Protein AF-A0A3R8T1Y7-F1 (afdb_monomer_lite)

pLDDT: mean 90.85, std 11.17, range [41.44, 97.69]

Structure (mmCIF, N/CA/C/O backbone):
data_AF-A0A3R8T1Y7-F1
#
_entry.id   AF-A0A3R8T1Y7-F1
#
loop_
_atom_site.group_PDB
_atom_site.id
_atom_site.type_symbol
_atom_site.label_atom_id
_atom_site.label_alt_id
_atom_site.label_comp_id
_atom_site.label_asym_id
_atom_site.label_entity_id
_atom_site.label_seq_id
_atom_site.pdbx_PDB_ins_code
_atom_site.Cartn_x
_atom_site.Cartn_y
_atom_site.Cartn_z
_atom_site.occupancy
_atom_site.B_iso_or_equiv
_atom_site.auth_seq_id
_atom_site.auth_comp_id
_atom_site.auth_asym_id
_atom_site.auth_atom_id
_atom_site.pdbx_PDB_model_num
ATOM 1 N N . MET A 1 1 ? -9.353 -14.660 -5.851 1.00 41.44 1 MET A N 1
ATOM 2 C CA . MET A 1 1 ? -10.486 -15.599 -5.738 1.00 41.44 1 MET A CA 1
ATOM 3 C C . MET A 1 1 ? -10.935 -15.568 -4.294 1.00 41.44 1 MET A C 1
ATOM 5 O O . MET A 1 1 ? -10.083 -15.734 -3.429 1.00 41.44 1 MET A O 1
ATOM 9 N N . SER A 1 2 ? -12.209 -15.278 -4.019 1.00 48.75 2 SER A N 1
ATOM 10 C CA . SER A 1 2 ? -12.765 -15.604 -2.703 1.00 48.75 2 SER A CA 1
ATOM 11 C C . SER A 1 2 ? -12.699 -17.128 -2.509 1.00 48.75 2 SER A C 1
ATOM 13 O O . SER A 1 2 ? -12.650 -17.857 -3.504 1.00 48.75 2 SER A O 1
ATOM 15 N N . PRO A 1 3 ? -12.744 -17.637 -1.268 1.00 52.09 3 PRO A N 1
ATOM 16 C CA . PRO A 1 3 ? -12.854 -19.076 -1.003 1.00 52.09 3 PRO A CA 1
ATOM 17 C C . PRO A 1 3 ? -14.044 -19.747 -1.718 1.00 52.09 3 PRO A C 1
ATOM 19 O O . PRO A 1 3 ? -14.055 -20.956 -1.898 1.00 52.09 3 PRO A O 1
ATOM 22 N N . THR A 1 4 ? -15.026 -18.952 -2.159 1.00 64.06 4 THR A N 1
ATOM 23 C CA . THR A 1 4 ? -16.225 -19.380 -2.891 1.00 64.06 4 THR A CA 1
ATOM 24 C C . THR A 1 4 ? -16.076 -19.397 -4.418 1.00 64.06 4 THR A C 1
ATOM 26 O O . THR A 1 4 ? -17.037 -19.705 -5.109 1.00 64.06 4 THR A O 1
ATOM 29 N N . GLY A 1 5 ? -14.916 -19.035 -4.979 1.00 61.50 5 GLY A N 1
ATOM 30 C CA . GLY A 1 5 ? -14.698 -19.007 -6.433 1.00 61.50 5 GLY A CA 1
ATOM 31 C C . GLY A 1 5 ? -15.325 -17.811 -7.167 1.00 61.50 5 GLY A C 1
ATOM 32 O O . GLY A 1 5 ? -14.987 -17.567 -8.324 1.00 61.50 5 GLY A O 1
ATOM 33 N N . ASN A 1 6 ? -16.154 -17.003 -6.499 1.00 76.94 6 ASN A N 1
ATOM 34 C CA . ASN A 1 6 ? -16.740 -15.808 -7.099 1.00 76.94 6 ASN A CA 1
ATOM 35 C C . ASN A 1 6 ? -15.671 -14.723 -7.296 1.00 76.94 6 ASN A C 1
ATOM 37 O O . ASN A 1 6 ? -14.994 -14.277 -6.360 1.00 76.94 6 ASN A O 1
ATOM 41 N N . ARG A 1 7 ? -15.498 -14.295 -8.549 1.00 81.94 7 ARG A N 1
ATOM 42 C CA . ARG A 1 7 ? -14.750 -13.079 -8.862 1.00 81.94 7 ARG A CA 1
ATOM 43 C C . ARG A 1 7 ? -15.532 -11.904 -8.279 1.00 81.94 7 ARG A C 1
ATOM 45 O O . ARG A 1 7 ? -16.717 -11.777 -8.548 1.00 81.94 7 ARG A O 1
ATOM 52 N N . ARG A 1 8 ? -14.850 -11.077 -7.493 1.00 87.06 8 ARG A N 1
ATOM 53 C CA . ARG A 1 8 ? -15.383 -9.820 -6.967 1.00 87.06 8 ARG A CA 1
ATOM 54 C C . ARG A 1 8 ? -14.519 -8.680 -7.449 1.00 87.06 8 ARG A C 1
ATOM 56 O O . ARG A 1 8 ? -13.288 -8.823 -7.483 1.00 87.06 8 ARG A O 1
ATOM 63 N N . GLU A 1 9 ? -15.158 -7.591 -7.827 1.00 91.81 9 GLU A N 1
ATOM 64 C CA . GLU A 1 9 ? -14.471 -6.364 -8.187 1.00 91.81 9 GLU A CA 1
ATOM 65 C C . GLU A 1 9 ? -14.328 -5.477 -6.952 1.00 91.81 9 GLU A C 1
ATOM 67 O O . GLU A 1 9 ? -15.093 -5.568 -5.991 1.00 91.81 9 GLU A O 1
ATOM 72 N N . PHE A 1 10 ? -13.273 -4.669 -6.933 1.00 94.81 10 PHE A N 1
ATOM 73 C CA . PHE A 1 10 ? -13.009 -3.759 -5.830 1.00 94.81 10 PHE A CA 1
ATOM 74 C C . PHE A 1 10 ? -12.388 -2.469 -6.343 1.00 94.81 10 PHE A C 1
ATOM 76 O O . PHE A 1 10 ? -11.660 -2.459 -7.338 1.00 94.81 10 PHE A O 1
ATOM 83 N N . THR A 1 11 ? -12.601 -1.405 -5.581 1.00 97.06 11 THR A N 1
ATOM 84 C CA . THR A 1 11 ? -11.953 -0.108 -5.765 1.00 97.06 11 THR A CA 1
ATOM 85 C C . THR A 1 11 ? -11.074 0.189 -4.557 1.00 97.06 11 THR A C 1
ATOM 87 O O . THR A 1 11 ? -11.462 -0.056 -3.413 1.00 97.06 11 THR A O 1
ATOM 90 N N . ILE A 1 12 ? -9.874 0.720 -4.798 1.00 96.69 12 ILE A N 1
ATOM 91 C CA . ILE A 1 12 ? -9.007 1.239 -3.734 1.00 96.69 12 ILE A CA 1
ATOM 92 C C . ILE A 1 12 ? -9.541 2.623 -3.359 1.00 96.69 12 ILE A C 1
ATOM 94 O O . ILE A 1 12 ? -9.428 3.556 -4.148 1.00 96.69 12 ILE A O 1
ATOM 98 N N . VAL A 1 13 ? -10.153 2.750 -2.181 1.00 96.94 13 VAL A N 1
ATOM 99 C CA . VAL A 1 13 ? -10.762 4.017 -1.731 1.00 96.94 13 VAL A CA 1
ATOM 100 C C . VAL A 1 13 ? -9.793 4.888 -0.939 1.00 96.94 13 VAL A C 1
ATOM 102 O O . VAL A 1 13 ? -9.923 6.107 -0.943 1.00 96.94 13 VAL A O 1
ATOM 105 N N . ARG A 1 14 ? -8.818 4.273 -0.263 1.00 96.81 14 ARG A N 1
ATOM 106 C CA . ARG A 1 14 ? -7.701 4.957 0.398 1.00 96.81 14 ARG A CA 1
ATOM 107 C C . ARG A 1 14 ? -6.447 4.097 0.307 1.00 96.81 14 ARG A C 1
ATOM 109 O O . ARG A 1 14 ? -6.537 2.867 0.293 1.00 96.81 14 ARG A O 1
ATOM 116 N N . GLU A 1 15 ? -5.292 4.745 0.263 1.00 97.69 15 GLU A N 1
ATOM 117 C CA . GLU A 1 15 ? -3.984 4.099 0.221 1.00 97.69 15 GLU A CA 1
ATOM 118 C C . GLU A 1 15 ? -2.996 4.908 1.063 1.00 97.69 15 GLU A C 1
ATOM 120 O O . GLU A 1 15 ? -2.907 6.123 0.913 1.00 97.69 15 GLU A O 1
ATOM 125 N N . ALA A 1 16 ? -2.283 4.222 1.950 1.00 97.56 16 ALA A N 1
ATOM 126 C CA . ALA A 1 16 ? -1.099 4.715 2.640 1.00 97.56 16 ALA A CA 1
ATOM 127 C C . ALA A 1 16 ? 0.110 3.967 2.078 1.00 97.56 16 ALA A C 1
ATOM 129 O O . ALA A 1 16 ? -0.007 2.788 1.721 1.00 97.56 16 ALA A O 1
ATOM 130 N N . SER A 1 17 ? 1.258 4.634 1.986 1.00 97.00 17 SER A N 1
ATOM 131 C CA . SER A 1 17 ? 2.434 4.059 1.335 1.00 97.00 17 SER A CA 1
ATOM 132 C C . SER A 1 17 ? 3.740 4.498 1.975 1.00 97.00 17 SER A C 1
ATOM 134 O O . SER A 1 17 ? 3.927 5.679 2.262 1.00 97.00 17 SER A O 1
ATOM 136 N N . VAL A 1 18 ? 4.678 3.564 2.097 1.00 96.75 18 VAL A N 1
ATOM 137 C CA . VAL A 1 18 ? 6.054 3.822 2.534 1.00 96.75 18 VAL A CA 1
ATOM 138 C C . VAL A 1 18 ? 7.028 3.232 1.520 1.00 96.75 18 VAL A C 1
ATOM 140 O O . VAL A 1 18 ? 6.815 2.143 0.979 1.00 96.75 18 VAL A O 1
ATOM 143 N N . LYS A 1 19 ? 8.112 3.952 1.227 1.00 95.19 19 LYS A N 1
ATOM 144 C CA . LYS A 1 19 ? 9.155 3.449 0.325 1.00 95.19 19 LYS A CA 1
ATOM 145 C C . LYS A 1 19 ? 9.993 2.389 1.031 1.00 95.19 19 LYS A C 1
ATOM 147 O O . LYS A 1 19 ? 10.466 2.598 2.140 1.00 95.19 19 LYS A O 1
ATOM 152 N N . ASP A 1 20 ? 10.234 1.286 0.338 1.00 94.00 20 ASP A N 1
ATOM 153 C CA . ASP A 1 20 ? 11.121 0.209 0.767 1.00 94.00 20 ASP A CA 1
ATOM 154 C C . ASP A 1 20 ? 12.287 0.117 -0.225 1.00 94.00 20 ASP A C 1
ATOM 156 O O . ASP A 1 20 ? 12.220 -0.489 -1.300 1.00 94.00 20 ASP A O 1
ATOM 160 N N . GLY A 1 21 ? 13.351 0.856 0.082 1.00 90.81 21 GLY A N 1
ATOM 161 C CA . GLY A 1 21 ? 14.451 1.077 -0.846 1.00 90.81 21 GLY A CA 1
ATOM 162 C C . GLY A 1 21 ? 14.022 1.832 -2.113 1.00 90.81 21 GLY A C 1
ATOM 163 O O . GLY A 1 21 ? 13.120 2.669 -2.111 1.00 90.81 21 GLY A O 1
ATOM 164 N N . ARG A 1 22 ? 14.719 1.578 -3.229 1.00 89.94 22 ARG A N 1
ATOM 165 C CA . ARG A 1 22 ? 14.569 2.377 -4.462 1.00 89.94 22 ARG A CA 1
ATOM 166 C C . ARG A 1 22 ? 13.458 1.896 -5.400 1.00 89.94 22 ARG A C 1
ATOM 168 O O . ARG A 1 22 ? 13.008 2.663 -6.247 1.00 89.94 22 ARG A O 1
ATOM 175 N N . TYR A 1 23 ? 13.057 0.630 -5.306 1.00 91.81 23 TYR A N 1
ATOM 176 C CA . TYR A 1 23 ? 12.204 -0.013 -6.318 1.00 91.81 23 TYR A CA 1
ATOM 177 C C . TYR A 1 23 ? 11.012 -0.759 -5.737 1.00 91.81 23 TYR A C 1
ATOM 179 O O . TYR A 1 23 ? 10.351 -1.496 -6.467 1.00 91.81 23 TYR A O 1
ATOM 187 N N . LYS A 1 24 ? 10.744 -0.587 -4.446 1.00 94.19 24 LYS A N 1
ATOM 188 C CA . LYS A 1 24 ? 9.613 -1.201 -3.775 1.00 94.19 24 LYS A CA 1
ATOM 189 C C . LYS A 1 24 ? 8.921 -0.155 -2.912 1.00 94.19 24 LYS A C 1
ATOM 191 O O . LYS A 1 24 ? 9.550 0.751 -2.375 1.00 94.19 24 LYS A O 1
ATOM 196 N N . GLU A 1 25 ? 7.609 -0.258 -2.849 1.00 96.69 25 GLU A N 1
ATOM 197 C CA . GLU A 1 25 ? 6.752 0.623 -2.068 1.00 96.69 25 GLU A CA 1
ATOM 198 C C . GLU A 1 25 ? 5.721 -0.249 -1.370 1.00 96.69 25 GLU A C 1
ATOM 200 O O . GLU A 1 25 ? 4.965 -0.961 -2.033 1.00 96.69 25 GLU A O 1
ATOM 205 N N . LEU A 1 26 ? 5.745 -0.253 -0.042 1.00 97.44 26 LEU A N 1
ATOM 206 C CA . LEU A 1 26 ? 4.786 -0.989 0.770 1.00 97.44 26 LEU A CA 1
ATOM 207 C C . LEU A 1 26 ? 3.520 -0.163 0.886 1.00 97.44 26 LEU A C 1
ATOM 209 O O . LEU A 1 26 ? 3.590 1.063 0.965 1.00 97.44 26 LEU A O 1
ATOM 213 N N . VAL A 1 27 ? 2.374 -0.831 0.908 1.00 97.62 27 VAL A N 1
ATOM 214 C CA . VAL A 1 27 ? 1.082 -0.160 0.966 1.00 97.62 27 VAL A CA 1
ATOM 215 C C . VAL A 1 27 ? 0.143 -0.820 1.958 1.00 97.62 27 VAL A C 1
ATOM 217 O O . VAL A 1 27 ? 0.091 -2.048 2.076 1.00 97.62 27 VAL A O 1
ATOM 220 N N . LEU A 1 28 ? -0.650 0.022 2.607 1.00 97.56 28 LEU A N 1
ATOM 221 C CA . LEU A 1 28 ? -1.896 -0.341 3.260 1.00 97.56 28 LEU A CA 1
ATOM 222 C C . LEU A 1 28 ? -3.019 0.272 2.428 1.00 97.56 28 LEU A C 1
ATOM 224 O O . LEU A 1 28 ? -2.990 1.457 2.114 1.00 97.56 28 LEU A O 1
ATOM 228 N N . GLN A 1 29 ? -3.996 -0.533 2.034 1.00 97.38 29 GLN A N 1
ATOM 229 C CA . GLN A 1 29 ? -5.115 -0.098 1.207 1.00 97.38 29 GLN A CA 1
ATOM 230 C C . GLN A 1 29 ? -6.432 -0.408 1.894 1.00 97.38 29 GLN A C 1
ATOM 232 O O . GLN A 1 29 ? -6.624 -1.509 2.410 1.00 97.38 29 GLN A O 1
ATOM 237 N N . ARG A 1 30 ? -7.367 0.537 1.822 1.00 97.06 30 ARG A N 1
ATOM 238 C CA . ARG A 1 30 ? -8.779 0.299 2.111 1.00 97.06 30 ARG A CA 1
ATOM 239 C C . ARG A 1 30 ? -9.486 0.010 0.796 1.00 97.06 30 ARG A C 1
ATOM 241 O O . ARG A 1 30 ? -9.468 0.834 -0.119 1.00 97.06 30 ARG A O 1
ATOM 248 N N . LEU A 1 31 ? -10.075 -1.172 0.700 1.00 96.69 31 LEU A N 1
ATOM 249 C CA . LEU A 1 31 ? -10.782 -1.660 -0.474 1.00 96.69 31 LEU A CA 1
ATOM 250 C C . LEU A 1 31 ? -12.282 -1.605 -0.214 1.00 96.69 31 LEU A C 1
ATOM 252 O O . LEU A 1 31 ? -12.730 -2.009 0.860 1.00 96.69 31 LEU A O 1
ATOM 256 N N . HIS A 1 32 ? -13.037 -1.146 -1.203 1.00 96.62 32 HIS A N 1
ATOM 257 C CA . HIS A 1 32 ? -14.487 -1.271 -1.236 1.00 96.62 32 HIS A CA 1
ATOM 258 C C . HIS A 1 32 ? -14.862 -2.240 -2.352 1.00 96.62 32 HIS A C 1
ATOM 260 O O . HIS A 1 32 ? -14.463 -2.033 -3.500 1.00 96.62 32 HIS A O 1
ATOM 266 N N . PHE A 1 33 ? -15.556 -3.312 -1.998 1.00 94.94 33 PHE A N 1
ATOM 267 C CA . PHE A 1 33 ? -16.009 -4.335 -2.930 1.00 94.94 33 PHE A CA 1
ATOM 268 C C . PHE A 1 33 ? -17.393 -3.991 -3.483 1.00 94.94 33 PHE A C 1
ATOM 270 O O . PHE A 1 33 ? -18.154 -3.239 -2.877 1.00 94.94 33 PHE A O 1
ATOM 277 N N . ASP A 1 34 ? -17.699 -4.546 -4.650 1.00 93.50 34 ASP A N 1
ATOM 278 C CA . ASP A 1 34 ? -19.007 -4.445 -5.309 1.00 93.50 34 ASP A CA 1
ATOM 279 C C . ASP A 1 34 ? -20.185 -4.917 -4.434 1.00 93.50 34 ASP A C 1
ATOM 281 O O . ASP A 1 34 ? -21.277 -4.360 -4.516 1.00 93.50 34 ASP A O 1
ATOM 285 N N . ASP A 1 35 ? -19.950 -5.890 -3.554 1.00 90.88 35 ASP A N 1
ATOM 286 C CA . ASP A 1 35 ? -20.897 -6.401 -2.555 1.00 90.88 35 ASP A CA 1
ATOM 287 C C . ASP A 1 35 ? -21.077 -5.486 -1.322 1.00 90.88 35 ASP A C 1
ATOM 289 O O . ASP A 1 35 ? -21.794 -5.837 -0.383 1.00 90.88 35 ASP A O 1
ATOM 293 N N . GLY A 1 36 ? -20.436 -4.313 -1.310 1.00 91.88 36 GLY A N 1
ATOM 294 C CA . GLY A 1 36 ? -20.458 -3.356 -0.204 1.00 91.88 36 GLY A CA 1
ATOM 295 C C . GLY A 1 36 ? -19.493 -3.694 0.936 1.00 91.88 36 GLY A C 1
ATOM 296 O O . GLY A 1 36 ? -19.389 -2.931 1.901 1.00 91.88 36 GLY A O 1
ATOM 297 N N . ALA A 1 37 ? -18.755 -4.808 0.859 1.00 93.50 37 ALA A N 1
ATOM 298 C CA . ALA A 1 37 ? -17.772 -5.142 1.877 1.00 93.50 37 ALA A CA 1
ATOM 299 C C . ALA A 1 37 ? -16.588 -4.167 1.840 1.00 93.50 37 ALA A C 1
ATOM 301 O O . ALA A 1 37 ? -16.072 -3.792 0.784 1.00 93.50 37 ALA A O 1
ATOM 302 N N . VAL A 1 38 ? -16.096 -3.808 3.025 1.00 94.69 38 VAL A N 1
ATOM 303 C CA . VAL A 1 38 ? -14.854 -3.051 3.189 1.00 94.69 38 VAL A CA 1
ATOM 304 C C . VAL A 1 38 ? -13.792 -3.982 3.751 1.00 94.69 38 VAL A C 1
ATOM 306 O O . VAL A 1 38 ? -14.014 -4.637 4.768 1.00 94.69 38 VAL A O 1
ATOM 309 N N . GLN A 1 39 ? -12.626 -4.036 3.108 1.00 95.50 39 GLN A N 1
ATOM 310 C CA . GLN A 1 39 ? -11.485 -4.805 3.612 1.00 95.50 39 GLN A CA 1
ATOM 311 C C . GLN A 1 39 ? -10.206 -3.976 3.584 1.00 95.50 39 GLN A C 1
ATOM 313 O O . GLN A 1 39 ? -10.041 -3.086 2.750 1.00 95.50 39 GLN A O 1
ATOM 318 N N . LEU A 1 40 ? -9.285 -4.297 4.489 1.00 95.75 40 LEU A N 1
ATOM 319 C CA . LEU A 1 40 ? -7.934 -3.753 4.484 1.00 95.75 40 LEU A CA 1
ATOM 320 C C . LEU A 1 40 ? -6.985 -4.746 3.818 1.00 95.75 40 LEU A C 1
ATOM 322 O O . LEU A 1 40 ? -7.079 -5.954 4.038 1.00 95.75 40 LEU A O 1
ATOM 326 N N . ARG A 1 41 ? -6.064 -4.234 3.005 1.00 95.38 41 ARG A N 1
ATOM 327 C CA . ARG A 1 41 ? -5.049 -5.031 2.320 1.00 95.38 41 ARG A CA 1
ATOM 328 C C . ARG A 1 41 ? -3.673 -4.432 2.542 1.00 95.38 41 ARG A C 1
ATOM 330 O O . ARG A 1 41 ? -3.418 -3.307 2.125 1.00 95.38 41 ARG A O 1
ATOM 337 N N . PHE A 1 42 ? -2.780 -5.232 3.108 1.00 96.12 42 PHE A N 1
ATOM 338 C CA . PHE A 1 42 ? -1.348 -4.981 3.042 1.00 96.12 42 PHE A CA 1
ATOM 339 C C . PHE A 1 42 ? -0.771 -5.567 1.753 1.00 96.12 42 PHE A C 1
ATOM 341 O O . PHE A 1 42 ? -1.181 -6.638 1.298 1.00 96.12 42 PHE A O 1
ATOM 348 N N . GLY A 1 43 ? 0.189 -4.870 1.160 1.00 96.94 43 GLY A N 1
ATOM 349 C CA . GLY A 1 43 ? 0.905 -5.359 -0.009 1.00 96.94 43 GLY A CA 1
ATOM 350 C C . GLY A 1 43 ? 2.068 -4.462 -0.386 1.00 96.94 43 GLY A C 1
ATOM 351 O O . GLY A 1 43 ? 2.524 -3.641 0.406 1.00 96.94 43 GLY A O 1
ATOM 352 N N . TYR A 1 44 ? 2.565 -4.632 -1.605 1.00 97.50 44 TYR A N 1
ATOM 353 C CA . TYR A 1 44 ? 3.603 -3.764 -2.139 1.00 97.50 44 TYR A CA 1
ATOM 354 C C . TYR A 1 44 ? 3.520 -3.654 -3.655 1.00 97.50 44 TYR A C 1
ATOM 356 O O . TYR A 1 44 ? 3.068 -4.573 -4.345 1.00 97.50 44 TYR A O 1
ATOM 364 N N . TYR A 1 45 ? 4.032 -2.544 -4.168 1.00 97.38 45 TYR A N 1
ATOM 365 C CA . TYR A 1 45 ? 4.327 -2.365 -5.576 1.00 97.38 45 TYR A CA 1
ATOM 366 C C . TYR A 1 45 ? 5.829 -2.462 -5.817 1.00 97.38 45 TYR A C 1
ATOM 368 O O . TYR A 1 45 ? 6.637 -1.954 -5.042 1.00 97.38 45 TYR A O 1
ATOM 376 N N . VAL A 1 46 ? 6.204 -3.095 -6.924 1.00 95.81 46 VAL A N 1
ATOM 377 C CA . VAL A 1 46 ? 7.540 -2.994 -7.508 1.00 95.81 46 VAL A CA 1
ATOM 378 C C . VAL A 1 46 ? 7.506 -1.908 -8.572 1.00 95.81 46 VAL A C 1
ATOM 380 O O . VAL A 1 46 ? 6.654 -1.927 -9.463 1.00 95.81 46 VAL A O 1
ATOM 383 N N . ILE A 1 47 ? 8.446 -0.973 -8.495 1.00 94.50 47 ILE A N 1
ATOM 384 C CA . ILE A 1 47 ? 8.609 0.086 -9.487 1.00 94.50 47 ILE A CA 1
ATOM 385 C C . ILE A 1 47 ? 9.423 -0.482 -10.643 1.00 94.50 47 ILE A C 1
ATOM 387 O O . ILE A 1 47 ? 10.607 -0.805 -10.510 1.00 94.50 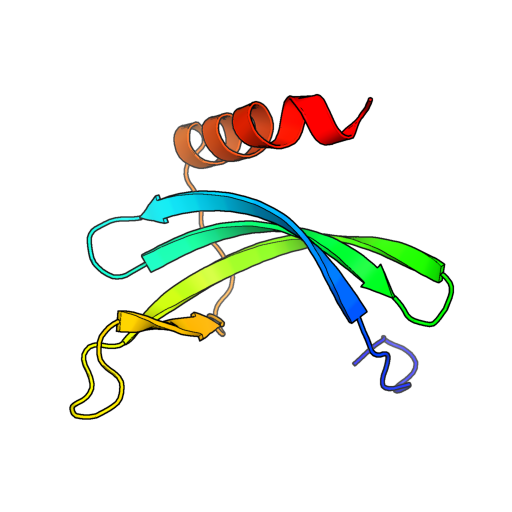47 ILE A O 1
ATOM 391 N N . SER A 1 48 ? 8.767 -0.625 -11.789 1.00 91.81 48 SER A N 1
ATOM 392 C CA . SER A 1 48 ? 9.383 -1.197 -12.977 1.00 91.81 48 SER A CA 1
ATOM 393 C C . SER A 1 48 ? 10.560 -0.350 -13.469 1.00 91.81 48 SER A C 1
ATOM 395 O O . SER A 1 48 ? 10.488 0.875 -13.556 1.00 91.81 48 SER A O 1
ATOM 397 N N . LYS A 1 49 ? 11.637 -1.044 -13.850 1.00 89.94 49 LYS A N 1
ATOM 398 C CA . LYS A 1 49 ? 12.783 -0.508 -14.607 1.00 89.94 49 LYS A CA 1
ATOM 399 C C . LYS A 1 49 ? 12.786 -0.946 -16.069 1.00 89.94 49 LYS A C 1
ATOM 401 O O . LYS A 1 49 ? 13.730 -0.657 -16.798 1.00 89.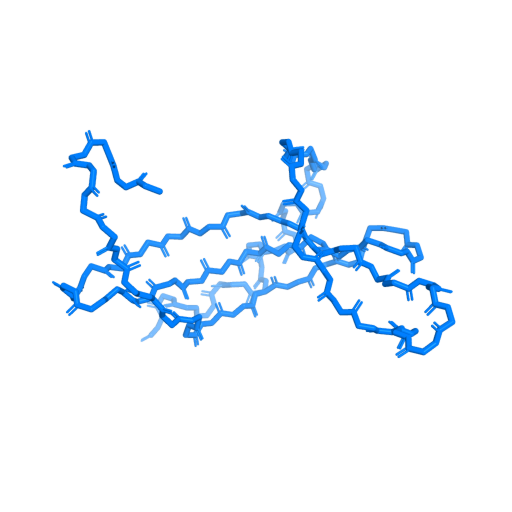94 49 LYS A O 1
ATOM 406 N N . LYS A 1 50 ? 11.811 -1.762 -16.472 1.00 89.25 50 LYS A N 1
ATOM 407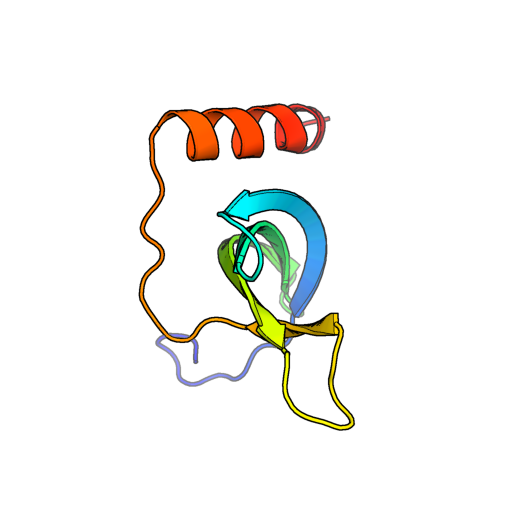 C CA . LYS A 1 50 ? 11.787 -2.346 -17.809 1.00 89.25 50 LYS A CA 1
ATOM 408 C C . LYS A 1 50 ? 11.534 -1.236 -18.822 1.00 89.25 50 LYS A C 1
ATOM 410 O O . LYS A 1 50 ? 10.578 -0.484 -18.651 1.00 89.25 50 LYS A O 1
ATOM 415 N N . LYS A 1 51 ? 12.335 -1.217 -19.890 1.00 89.69 51 LYS A N 1
ATOM 416 C CA . LYS A 1 51 ? 12.190 -0.272 -21.000 1.00 89.69 51 LYS A CA 1
ATOM 417 C C . LYS A 1 51 ? 10.756 -0.233 -21.539 1.00 89.69 51 LYS A C 1
ATOM 419 O O . LYS A 1 51 ? 10.208 -1.280 -21.884 1.00 89.69 51 LYS A O 1
ATOM 424 N N . GLY A 1 52 ? 10.157 0.957 -21.585 1.00 89.75 52 GLY A N 1
ATOM 425 C CA . GLY A 1 52 ? 8.761 1.212 -21.970 1.00 89.75 52 GLY A CA 1
ATOM 426 C C . GLY A 1 52 ? 7.738 1.116 -20.825 1.00 89.75 52 GLY A C 1
ATOM 427 O O . GLY A 1 52 ? 6.543 1.343 -21.030 1.00 89.75 52 GLY A O 1
ATOM 428 N N . PHE A 1 53 ? 8.175 0.764 -19.617 1.00 87.81 53 PHE A N 1
ATOM 429 C CA . PHE A 1 53 ? 7.335 0.616 -18.426 1.00 87.81 53 PHE A CA 1
ATOM 430 C C . PHE A 1 53 ? 7.994 1.233 -17.190 1.00 87.81 53 PHE A C 1
ATOM 432 O O . PHE A 1 53 ? 7.603 0.910 -16.070 1.00 87.81 53 PHE A O 1
ATOM 439 N N . GLU A 1 54 ? 9.015 2.067 -17.362 1.00 92.94 54 GLU A N 1
ATOM 440 C CA . GLU A 1 54 ? 9.735 2.682 -16.259 1.00 92.94 54 GLU A CA 1
ATOM 441 C C . GLU A 1 54 ? 8.797 3.509 -15.379 1.00 92.94 54 GLU A C 1
ATOM 443 O O . GLU A 1 54 ? 7.912 4.213 -15.863 1.00 92.94 54 GLU A O 1
ATOM 448 N N . GLY A 1 55 ? 8.960 3.379 -14.064 1.00 90.00 55 GLY A N 1
ATOM 449 C CA . GLY A 1 55 ? 8.150 4.108 -13.087 1.00 90.00 55 GLY A CA 1
ATOM 450 C C . GLY A 1 55 ? 6.753 3.527 -12.853 1.00 90.00 55 GLY A C 1
ATOM 451 O O . GLY A 1 55 ? 6.100 3.911 -11.885 1.00 90.00 55 GLY A O 1
ATOM 452 N N . LYS A 1 56 ? 6.288 2.568 -13.666 1.00 94.12 56 LYS A N 1
ATOM 453 C CA . LYS A 1 56 ? 4.988 1.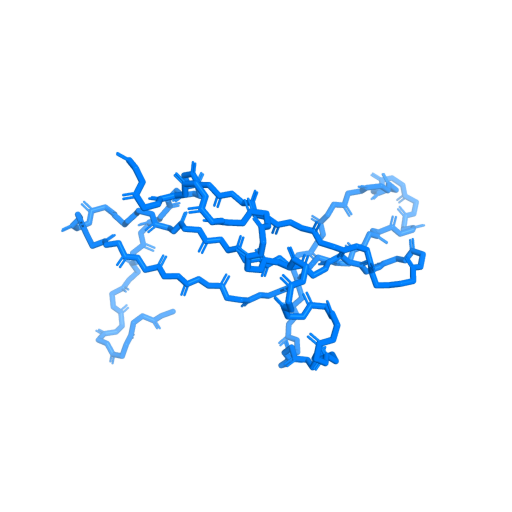921 -13.435 1.00 94.12 56 LYS A CA 1
ATOM 454 C C . LYS A 1 56 ? 5.031 1.044 -12.183 1.00 94.12 56 LYS A C 1
ATOM 456 O O . LYS A 1 56 ? 5.961 0.255 -11.998 1.00 94.12 56 LYS A O 1
ATOM 461 N N . ARG A 1 57 ? 3.986 1.162 -11.361 1.00 95.50 57 ARG A N 1
ATOM 462 C CA . ARG A 1 57 ? 3.742 0.343 -10.168 1.00 95.50 57 ARG A CA 1
ATOM 463 C C . ARG A 1 57 ? 3.173 -1.008 -10.593 1.00 95.50 57 ARG A C 1
ATOM 465 O O . ARG A 1 57 ? 2.138 -1.071 -11.252 1.00 95.50 57 ARG A O 1
ATOM 472 N N . ILE A 1 58 ? 3.856 -2.089 -10.234 1.00 95.25 58 ILE A N 1
ATOM 473 C CA . ILE A 1 58 ? 3.427 -3.464 -10.512 1.00 95.25 58 ILE A CA 1
ATOM 474 C C . ILE A 1 58 ? 3.163 -4.159 -9.184 1.00 95.25 58 ILE A C 1
ATOM 476 O O . ILE A 1 58 ? 4.030 -4.159 -8.316 1.00 95.25 58 ILE A O 1
ATOM 480 N N . TRP A 1 59 ? 1.983 -4.757 -9.021 1.00 95.75 59 TRP A N 1
ATOM 481 C CA . TRP A 1 59 ? 1.627 -5.444 -7.781 1.00 95.75 59 TRP A CA 1
ATOM 482 C C . TRP A 1 59 ? 2.568 -6.624 -7.498 1.00 95.75 59 TRP A C 1
ATOM 484 O O . TRP A 1 59 ? 2.836 -7.458 -8.371 1.00 95.75 59 TRP A O 1
ATOM 494 N N . GLY A 1 60 ? 3.070 -6.681 -6.267 1.00 94.00 60 GLY A N 1
ATOM 495 C CA . GLY A 1 60 ? 3.906 -7.761 -5.765 1.00 94.00 60 GLY A CA 1
ATOM 496 C C . GLY A 1 60 ? 3.162 -9.094 -5.698 1.00 94.00 60 GLY A C 1
ATOM 497 O O . GLY A 1 60 ? 1.979 -9.148 -5.379 1.00 94.00 60 GLY A O 1
ATOM 498 N N . ARG A 1 61 ? 3.857 -10.193 -6.005 1.00 92.50 61 ARG A N 1
ATOM 499 C CA . ARG A 1 61 ? 3.284 -11.553 -5.953 1.00 92.50 61 ARG A CA 1
ATOM 500 C C . ARG A 1 61 ? 3.691 -12.345 -4.712 1.00 92.50 61 ARG A C 1
ATOM 502 O O . ARG A 1 61 ? 3.057 -13.352 -4.419 1.00 92.50 61 ARG A O 1
ATOM 509 N N . SER A 1 62 ? 4.738 -11.915 -4.016 1.00 90.94 62 SER A N 1
ATOM 510 C CA . SER A 1 62 ? 5.236 -12.596 -2.822 1.00 90.94 62 SER A CA 1
ATOM 511 C C . SER A 1 62 ? 4.508 -12.116 -1.571 1.00 90.94 62 SER A C 1
ATOM 513 O O . SER A 1 62 ? 3.873 -11.060 -1.576 1.00 90.94 62 SER A O 1
ATOM 515 N N . ALA A 1 63 ? 4.638 -12.877 -0.485 1.00 91.31 63 ALA A N 1
ATOM 516 C CA . ALA A 1 63 ? 4.221 -12.411 0.829 1.00 91.31 63 ALA A CA 1
ATOM 517 C C . ALA A 1 63 ? 4.970 -11.121 1.193 1.00 91.31 63 ALA A C 1
ATOM 519 O O . ALA A 1 63 ? 6.170 -10.984 0.933 1.00 91.31 63 ALA A O 1
ATOM 520 N N . LEU A 1 64 ? 4.242 -10.169 1.772 1.00 93.12 64 LEU A N 1
ATOM 521 C CA . LEU A 1 64 ? 4.832 -8.945 2.279 1.00 93.12 64 LEU A CA 1
ATOM 522 C C . LEU A 1 64 ? 5.553 -9.243 3.595 1.00 93.12 64 LEU A C 1
ATOM 524 O O . LEU A 1 64 ? 4.936 -9.721 4.541 1.00 93.12 64 LEU A O 1
ATOM 528 N N . MET A 1 65 ? 6.833 -8.894 3.644 1.00 91.94 65 MET A N 1
ATOM 529 C CA . MET A 1 65 ? 7.591 -8.739 4.882 1.00 91.94 65 MET A CA 1
ATOM 530 C C . MET A 1 65 ? 7.825 -7.244 5.079 1.00 91.94 65 MET A C 1
ATOM 532 O O . MET A 1 65 ? 8.179 -6.557 4.113 1.00 91.94 65 MET A O 1
ATOM 536 N N . LEU A 1 66 ? 7.587 -6.762 6.293 1.00 93.19 66 LEU A N 1
ATOM 537 C CA . LEU A 1 66 ? 7.778 -5.376 6.693 1.00 93.19 66 LEU A CA 1
ATOM 538 C C . LEU A 1 66 ? 8.366 -5.331 8.103 1.00 93.19 66 LEU A C 1
ATOM 540 O O . LEU A 1 66 ? 8.040 -6.180 8.934 1.00 93.19 66 LEU A O 1
ATOM 544 N N . ASP A 1 67 ? 9.206 -4.336 8.352 1.00 95.00 67 ASP A N 1
ATOM 545 C CA . ASP A 1 67 ? 9.755 -4.065 9.676 1.00 95.00 67 ASP A CA 1
ATOM 546 C C . ASP A 1 67 ? 8.758 -3.255 10.518 1.00 95.00 67 ASP A C 1
ATOM 548 O O . ASP A 1 67 ? 7.850 -2.606 9.989 1.00 95.00 67 ASP A O 1
ATOM 552 N N . GLN A 1 68 ? 8.945 -3.248 11.842 1.00 96.88 68 GLN A N 1
ATOM 553 C CA . GLN A 1 68 ? 8.050 -2.540 12.766 1.00 96.88 68 GLN A CA 1
ATOM 554 C C . GLN A 1 68 ? 7.900 -1.051 12.413 1.00 96.88 68 GLN A C 1
ATOM 556 O O . GLN A 1 68 ? 6.787 -0.539 12.381 1.00 96.88 68 GLN A O 1
ATOM 561 N N . SER A 1 69 ? 8.996 -0.370 12.069 1.00 97.00 69 SER A N 1
ATOM 562 C CA . SER A 1 69 ? 8.965 1.053 11.707 1.00 97.00 69 SER A CA 1
ATOM 563 C C . SER A 1 69 ? 8.123 1.333 10.460 1.00 97.00 69 SER A C 1
ATOM 565 O O . SER A 1 69 ? 7.421 2.338 10.397 1.00 97.00 69 SER A O 1
ATOM 567 N N . GLN A 1 70 ? 8.154 0.428 9.479 1.00 96.88 70 GLN A N 1
ATOM 568 C CA . GLN A 1 70 ? 7.351 0.537 8.262 1.00 96.88 70 GLN A CA 1
ATOM 569 C C . GLN A 1 70 ? 5.866 0.320 8.560 1.00 96.88 70 GLN A C 1
ATOM 571 O O . GLN A 1 70 ? 5.018 0.996 7.976 1.00 96.88 70 GLN A O 1
ATOM 576 N N . LEU A 1 71 ? 5.547 -0.611 9.467 1.00 96.75 71 LEU A N 1
ATOM 577 C CA . LEU A 1 71 ? 4.177 -0.813 9.933 1.00 96.75 71 LEU A CA 1
ATOM 578 C C . LEU A 1 71 ? 3.654 0.446 10.628 1.00 96.75 71 LEU A C 1
ATOM 580 O O . LEU A 1 71 ? 2.573 0.920 10.285 1.00 96.75 71 LEU A O 1
ATOM 584 N N . ASP A 1 72 ? 4.431 1.000 11.557 1.00 96.94 72 ASP A N 1
ATOM 585 C CA . ASP A 1 72 ? 4.048 2.188 12.318 1.00 96.94 72 ASP A CA 1
ATOM 586 C C . ASP A 1 72 ? 3.792 3.383 11.392 1.00 96.94 72 ASP A C 1
ATOM 588 O O . ASP A 1 72 ? 2.777 4.064 11.532 1.00 96.94 72 ASP A O 1
ATOM 592 N N . GLU A 1 73 ? 4.653 3.603 10.395 1.00 97.00 73 GLU A N 1
ATOM 593 C CA . GLU A 1 73 ? 4.479 4.683 9.419 1.00 97.00 73 GLU A CA 1
ATOM 594 C C . GLU A 1 73 ? 3.200 4.510 8.587 1.00 97.00 73 GLU A C 1
ATOM 596 O O . GLU A 1 73 ? 2.435 5.464 8.419 1.00 97.00 73 GLU A O 1
ATOM 601 N N . LEU A 1 74 ? 2.921 3.291 8.110 1.00 96.69 74 LEU A N 1
ATOM 602 C CA . LEU A 1 74 ? 1.690 2.997 7.371 1.00 96.69 74 LEU A CA 1
ATOM 603 C C . LEU A 1 74 ? 0.440 3.244 8.223 1.00 96.69 74 LEU A C 1
ATOM 605 O O . LEU A 1 74 ? -0.540 3.799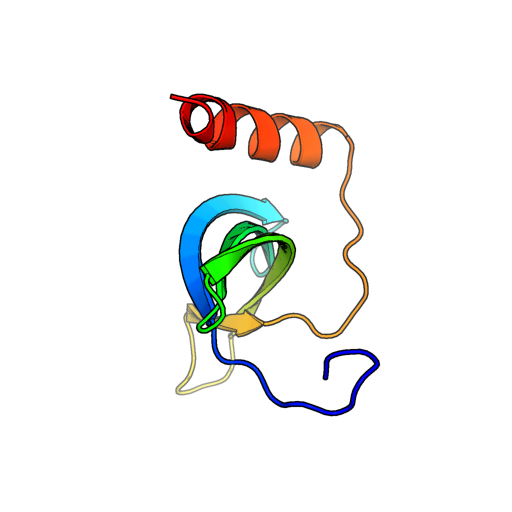 7.725 1.00 96.69 74 LEU A O 1
ATOM 609 N N . LEU A 1 75 ? 0.465 2.849 9.499 1.00 95.81 75 LEU A N 1
ATOM 610 C CA . LEU A 1 75 ? -0.653 3.061 10.419 1.00 95.81 75 LEU A CA 1
ATOM 611 C C . LEU A 1 75 ? -0.836 4.541 10.763 1.00 95.81 75 LEU A C 1
ATOM 613 O O . LEU A 1 75 ? -1.971 5.006 10.828 1.00 95.81 75 LEU A O 1
ATOM 617 N N . LEU A 1 76 ? 0.257 5.290 10.927 1.00 95.69 76 LEU A N 1
ATOM 618 C CA . LEU A 1 76 ? 0.210 6.728 11.186 1.00 95.69 76 LEU A CA 1
ATOM 619 C C . LEU A 1 76 ? -0.410 7.484 10.003 1.00 95.69 76 LEU A C 1
ATOM 621 O O . LEU A 1 76 ? -1.284 8.327 10.197 1.00 95.69 76 LEU A O 1
ATOM 625 N N . GLN A 1 77 ? -0.008 7.142 8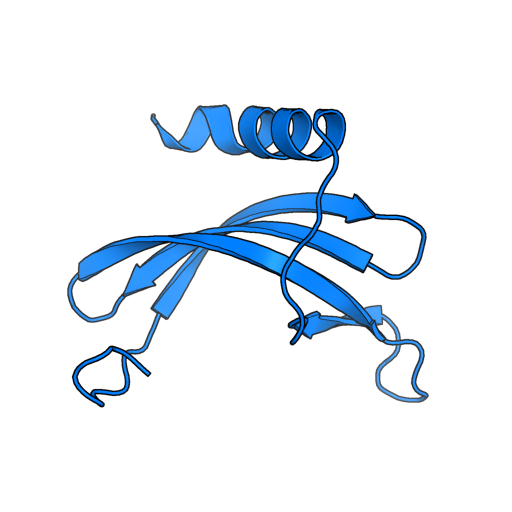.774 1.00 95.56 77 GLN A N 1
ATOM 626 C CA . GLN A 1 77 ? -0.601 7.697 7.552 1.00 95.56 77 GLN A CA 1
ATOM 627 C C . GLN A 1 77 ? -2.083 7.325 7.397 1.00 95.56 77 GLN A C 1
ATOM 629 O O . GLN A 1 77 ? -2.848 8.088 6.817 1.00 95.56 77 GLN A O 1
ATOM 634 N N . ALA A 1 78 ? -2.492 6.159 7.902 1.00 95.31 78 ALA A N 1
ATOM 635 C CA . ALA A 1 78 ? -3.874 5.689 7.850 1.00 95.31 78 ALA A CA 1
ATOM 636 C C . ALA A 1 78 ? -4.732 6.128 9.052 1.00 95.31 78 ALA A C 1
ATOM 638 O O . ALA A 1 78 ? -5.922 5.809 9.105 1.00 95.31 78 ALA A O 1
ATOM 639 N N . ALA A 1 79 ? -4.162 6.845 10.026 1.00 92.69 79 ALA A N 1
ATOM 640 C CA . ALA A 1 79 ? -4.825 7.146 11.294 1.00 92.69 79 ALA A CA 1
ATOM 641 C C . ALA A 1 79 ? -6.105 7.986 11.127 1.00 92.69 79 ALA A C 1
ATOM 643 O O . ALA A 1 79 ? -7.032 7.885 11.930 1.00 92.69 79 ALA A O 1
ATOM 644 N N . ASP A 1 80 ? -6.193 8.801 10.074 1.00 87.12 80 ASP A N 1
ATOM 645 C CA . ASP A 1 80 ? -7.361 9.634 9.780 1.00 87.12 80 ASP A CA 1
ATOM 646 C C . ASP A 1 80 ? -8.504 8.868 9.091 1.00 87.12 80 ASP A C 1
ATOM 648 O O . ASP A 1 80 ? -9.587 9.418 8.914 1.00 87.12 80 ASP A O 1
ATOM 652 N N . TRP A 1 81 ? -8.310 7.597 8.720 1.00 89.69 81 TRP A N 1
ATOM 653 C CA . TRP A 1 81 ? -9.334 6.807 8.023 1.00 89.69 81 TRP A CA 1
ATOM 654 C C . TRP A 1 81 ? -10.514 6.414 8.914 1.00 89.69 81 TRP A C 1
ATOM 656 O O . TRP A 1 81 ? -11.530 5.941 8.397 1.00 89.69 81 TRP A O 1
ATOM 666 N N . ALA A 1 82 ? -10.351 6.568 10.230 1.00 72.50 82 ALA A N 1
ATOM 667 C CA . ALA A 1 82 ? -11.355 6.293 11.251 1.00 72.50 82 ALA A CA 1
ATOM 668 C C . ALA A 1 82 ? -12.313 7.473 11.513 1.00 72.50 82 ALA A C 1
ATOM 670 O O . ALA A 1 82 ? -13.223 7.328 12.326 1.00 72.50 82 ALA A O 1
ATOM 671 N N . LYS A 1 83 ? -12.095 8.622 10.861 1.00 60.00 83 LYS A N 1
ATOM 672 C CA . LYS A 1 83 ? -12.971 9.801 10.918 1.00 60.00 83 LYS A CA 1
ATOM 673 C C . LYS A 1 83 ? -13.976 9.778 9.772 1.00 60.00 83 LYS A C 1
ATOM 675 O O . LYS A 1 83 ? -15.127 10.186 10.028 1.00 60.00 83 LYS A O 1
#

Sequence (83 aa):
MSPTGNRREFTIVREASVKDGRYKELVLQRLHFDDGAVQLRFGYYVISKKKGFEGKRIWGRSALMLDQSQLDELLLQAADWAK

Foldseek 3Di:
DPPVPDDKDKDFPDKFWDDDPDFKIWIWTWIQIPVRDTDIDTFMWGQDPDPPRGRPTDTDDDDDDDDPVRVVRNCVRCVVVVD

Secondary structure (DSSP, 8-state):
--TT-----EEEEEEEEEEETTTEEEEEEEEEETTS-EEEEEEEEEE--STT-TT-EEE--SPP---HHHHHHHHHHTGGGG-

Radius of gyration: 14.31 Å; chains: 1; bounding box: 36×29×35 Å

Organism: NCBI:txid2493092